Protein AF-A0A7W6K691-F1 (afdb_monomer)

Structure (mmCIF, N/CA/C/O backbone):
data_AF-A0A7W6K691-F1
#
_entry.id   AF-A0A7W6K691-F1
#
loop_
_atom_site.group_PDB
_atom_site.id
_atom_site.type_symbol
_atom_site.label_atom_id
_atom_site.label_alt_id
_atom_site.label_comp_id
_atom_site.label_asym_id
_atom_site.label_entity_id
_atom_site.label_seq_id
_atom_site.pdbx_PDB_ins_code
_atom_site.Cartn_x
_atom_site.Cartn_y
_atom_site.Cartn_z
_atom_site.occupancy
_atom_site.B_iso_or_equiv
_atom_site.auth_seq_id
_atom_site.auth_comp_id
_atom_site.auth_asym_id
_atom_site.auth_atom_id
_atom_site.pdbx_PDB_model_num
ATOM 1 N N . MET A 1 1 ? -8.528 7.459 5.074 1.00 62.59 1 MET A N 1
ATOM 2 C CA . MET A 1 1 ? -8.496 6.052 5.553 1.00 62.59 1 MET A CA 1
ATOM 3 C C . MET A 1 1 ? -9.366 5.796 6.782 1.00 62.59 1 MET A C 1
ATOM 5 O O . MET A 1 1 ? -10.115 4.828 6.766 1.00 62.59 1 MET A O 1
ATOM 9 N N . ILE A 1 2 ? -9.299 6.621 7.836 1.00 66.75 2 ILE A N 1
ATOM 10 C CA . ILE A 1 2 ? -10.039 6.387 9.097 1.00 66.75 2 ILE A CA 1
ATOM 11 C C . ILE A 1 2 ? -11.557 6.306 8.880 1.00 66.75 2 ILE A C 1
ATOM 13 O O . ILE A 1 2 ? -12.203 5.411 9.415 1.00 66.75 2 ILE A O 1
ATOM 17 N N . GLU A 1 3 ? -12.120 7.179 8.047 1.00 72.00 3 GLU A N 1
ATOM 18 C CA . GLU A 1 3 ? -13.561 7.187 7.779 1.00 72.00 3 GLU A CA 1
ATOM 19 C C . GLU A 1 3 ? -14.042 5.932 7.025 1.00 72.00 3 GLU A C 1
ATOM 21 O O . GLU A 1 3 ? -15.076 5.366 7.368 1.00 72.00 3 GLU A O 1
ATOM 26 N N . ALA A 1 4 ? -13.258 5.432 6.063 1.00 64.88 4 ALA A N 1
ATOM 27 C CA . ALA A 1 4 ? -13.559 4.191 5.345 1.00 64.88 4 ALA A CA 1
ATOM 28 C C . ALA A 1 4 ? -13.462 2.962 6.266 1.00 64.88 4 ALA A C 1
ATOM 30 O O . ALA A 1 4 ? -14.363 2.126 6.274 1.00 64.88 4 ALA A O 1
ATOM 31 N N . LYS A 1 5 ? -12.429 2.905 7.124 1.00 62.41 5 LYS A N 1
ATOM 32 C CA . LYS A 1 5 ? -12.289 1.846 8.140 1.00 62.41 5 LYS A CA 1
ATOM 33 C C . LYS A 1 5 ? -13.470 1.826 9.113 1.00 62.41 5 LYS A C 1
ATOM 35 O O . LYS A 1 5 ? -13.971 0.755 9.430 1.00 62.41 5 LYS A O 1
ATOM 40 N N . ARG A 1 6 ? -13.953 2.998 9.548 1.00 68.69 6 ARG A N 1
ATOM 41 C CA . ARG A 1 6 ? -15.138 3.118 10.419 1.00 68.69 6 ARG A CA 1
ATOM 42 C C . ARG A 1 6 ? -16.429 2.625 9.757 1.00 68.69 6 ARG A C 1
ATOM 44 O O . ARG A 1 6 ? -17.335 2.212 10.466 1.00 68.69 6 ARG A O 1
ATOM 51 N N . LYS A 1 7 ? -16.495 2.625 8.423 1.00 76.50 7 LYS A N 1
ATOM 52 C CA . LYS A 1 7 ? -17.613 2.082 7.633 1.00 76.50 7 LYS A CA 1
ATOM 53 C C . LYS A 1 7 ? -17.447 0.589 7.291 1.00 76.50 7 LYS A C 1
ATOM 55 O O . LYS A 1 7 ? -18.205 0.071 6.482 1.00 76.50 7 LYS A O 1
ATOM 60 N N . GLY A 1 8 ? -16.447 -0.101 7.856 1.00 71.38 8 GLY A N 1
ATOM 61 C CA . GLY A 1 8 ? -16.155 -1.510 7.548 1.00 71.38 8 GLY A CA 1
ATOM 62 C C . GLY A 1 8 ? -15.514 -1.734 6.173 1.00 71.38 8 GLY A C 1
ATOM 63 O O . GLY A 1 8 ? -15.341 -2.872 5.744 1.00 71.38 8 GLY A O 1
ATOM 64 N N . ILE A 1 9 ? -15.135 -0.661 5.474 1.00 71.25 9 ILE A N 1
ATOM 65 C CA . ILE A 1 9 ? -14.544 -0.733 4.140 1.00 71.25 9 ILE A CA 1
ATOM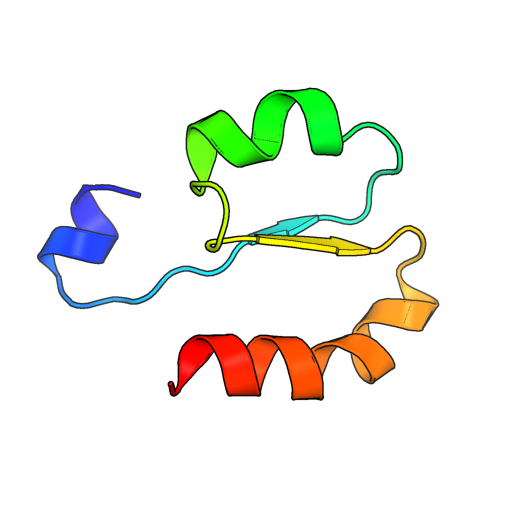 66 C C . ILE A 1 9 ? -13.045 -0.992 4.294 1.00 71.25 9 ILE A C 1
ATOM 68 O O . ILE A 1 9 ? -12.296 -0.153 4.809 1.00 71.25 9 ILE A O 1
ATOM 72 N N . ARG A 1 10 ? -12.591 -2.160 3.827 1.00 68.44 10 ARG A N 1
ATOM 73 C CA . ARG A 1 10 ? -11.160 -2.458 3.702 1.00 68.44 10 ARG A CA 1
ATOM 74 C C . ARG A 1 10 ? -10.604 -1.725 2.490 1.00 68.44 10 ARG A C 1
ATOM 76 O O . ARG A 1 10 ? -11.044 -1.943 1.368 1.00 68.44 10 ARG A O 1
ATOM 83 N N . VAL A 1 11 ? -9.633 -0.851 2.730 1.00 69.88 11 VAL A N 1
ATOM 84 C CA . VAL A 1 11 ? -8.959 -0.081 1.682 1.00 69.88 11 VAL A CA 1
ATOM 85 C C . VAL A 1 11 ? -7.540 -0.610 1.533 1.00 69.88 11 VAL A C 1
ATOM 87 O O . VAL A 1 11 ? -6.818 -0.710 2.526 1.00 69.88 11 VAL A O 1
ATOM 90 N N . PHE A 1 12 ? -7.151 -0.921 0.299 1.00 76.31 12 PHE A N 1
ATOM 91 C CA . PHE A 1 12 ? -5.804 -1.350 -0.057 1.00 76.31 12 PHE A CA 1
ATOM 92 C C . PHE A 1 12 ? -5.260 -0.440 -1.153 1.00 76.31 12 PHE A C 1
ATOM 94 O O . PHE A 1 12 ? -5.867 -0.309 -2.215 1.00 76.31 12 PHE A O 1
ATOM 101 N N . GLY A 1 13 ? -4.144 0.227 -0.874 1.00 74.94 13 GLY A N 1
ATOM 102 C CA . GLY A 1 13 ? -3.501 1.133 -1.818 1.00 74.94 13 GLY A CA 1
ATOM 103 C C . GLY A 1 13 ? -2.619 0.371 -2.797 1.00 74.94 13 GLY A C 1
ATOM 104 O O . GLY A 1 13 ? -1.783 -0.427 -2.385 1.00 74.94 13 GLY A O 1
ATOM 105 N N . VAL A 1 14 ? -2.753 0.634 -4.092 1.00 75.31 14 VAL A N 1
ATOM 106 C CA . VAL A 1 14 ? -1.768 0.186 -5.081 1.00 75.31 14 VAL A CA 1
ATOM 107 C C . VAL A 1 14 ? -1.146 1.417 -5.707 1.00 75.31 14 VAL A C 1
ATOM 109 O O . VAL A 1 14 ? -1.862 2.274 -6.216 1.00 75.31 14 VAL A O 1
ATOM 112 N N . THR A 1 15 ? 0.176 1.515 -5.642 1.00 78.31 15 THR A N 1
ATOM 113 C CA . THR A 1 15 ? 0.927 2.626 -6.234 1.00 78.31 15 THR A CA 1
ATOM 114 C C . THR A 1 15 ? 1.921 2.103 -7.261 1.00 78.31 15 THR A C 1
ATOM 116 O O . THR A 1 15 ? 2.479 1.013 -7.087 1.00 78.31 15 THR A O 1
ATOM 119 N N . ILE A 1 16 ? 2.116 2.868 -8.336 1.00 71.44 16 ILE A N 1
ATOM 120 C CA . ILE A 1 16 ? 3.079 2.574 -9.398 1.00 71.44 16 ILE A CA 1
ATOM 121 C C . ILE A 1 16 ? 4.161 3.642 -9.350 1.00 71.44 16 ILE A C 1
ATOM 123 O O . ILE A 1 16 ? 4.094 4.638 -10.062 1.00 71.44 16 ILE A O 1
ATOM 127 N N . ASP A 1 17 ? 5.104 3.461 -8.434 1.00 67.69 17 ASP A N 1
ATOM 128 C CA . ASP A 1 17 ? 6.153 4.433 -8.141 1.00 67.69 17 ASP A CA 1
ATOM 129 C C . ASP A 1 17 ? 7.287 3.709 -7.394 1.00 67.69 17 ASP A C 1
ATOM 131 O O . ASP A 1 17 ? 7.054 3.037 -6.384 1.00 67.69 17 ASP A O 1
ATOM 135 N N . SER A 1 18 ? 8.510 3.786 -7.924 1.00 62.94 18 SER A N 1
ATOM 136 C CA . SER A 1 18 ? 9.709 3.185 -7.326 1.00 62.94 18 SER A CA 1
ATOM 137 C C . SER A 1 18 ? 10.063 3.793 -5.964 1.00 62.94 18 SER A C 1
ATOM 139 O O . SER A 1 18 ? 10.613 3.085 -5.118 1.00 62.94 18 SER A O 1
ATOM 141 N N . ASP A 1 19 ? 9.666 5.044 -5.718 1.00 65.25 19 ASP A N 1
ATOM 142 C CA . ASP A 1 19 ? 10.009 5.837 -4.531 1.00 65.25 19 ASP A CA 1
ATOM 143 C C . ASP A 1 19 ? 8.877 5.872 -3.487 1.00 65.25 19 ASP A 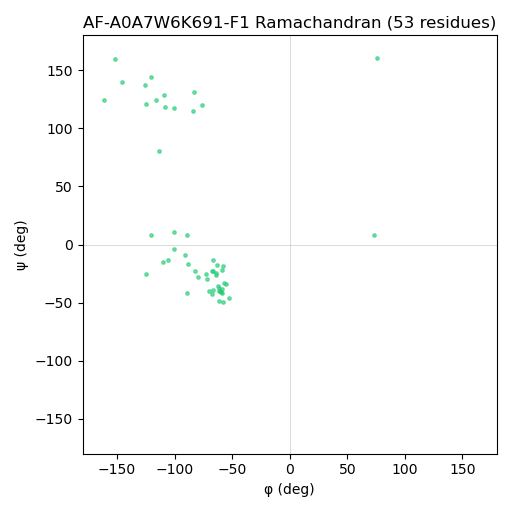C 1
ATOM 145 O O . ASP A 1 19 ? 9.038 6.367 -2.36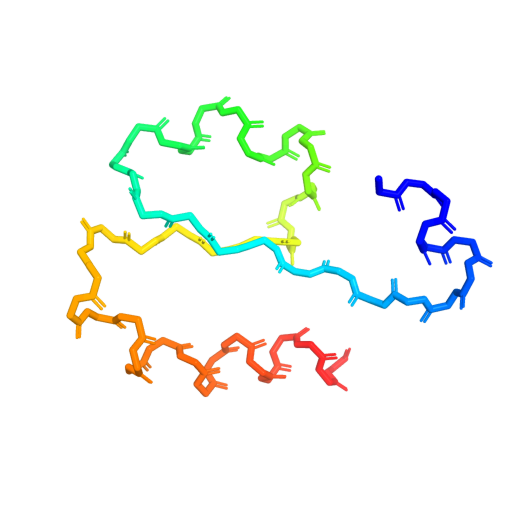4 1.00 65.25 19 ASP A O 1
ATOM 149 N N . ALA A 1 20 ? 7.727 5.264 -3.793 1.00 63.62 20 ALA A N 1
ATOM 150 C CA . ALA A 1 20 ? 6.553 5.279 -2.923 1.00 63.62 20 ALA A CA 1
ATOM 151 C C . ALA A 1 20 ? 6.725 4.527 -1.595 1.00 63.62 20 ALA A C 1
ATOM 153 O O . ALA A 1 20 ? 5.942 4.699 -0.657 1.00 63.62 20 ALA A O 1
ATOM 154 N N . ARG A 1 21 ? 7.777 3.714 -1.459 1.00 63.16 21 ARG A N 1
ATOM 155 C CA . ARG A 1 21 ? 8.092 3.022 -0.199 1.00 63.16 21 ARG A CA 1
ATOM 156 C C . ARG A 1 21 ? 8.321 3.982 0.974 1.00 63.16 21 ARG A C 1
ATOM 158 O O . ARG A 1 21 ? 8.149 3.569 2.117 1.00 63.16 21 ARG A O 1
ATOM 165 N N . THR A 1 22 ? 8.658 5.240 0.698 1.00 69.94 22 THR A N 1
ATOM 166 C CA . THR A 1 22 ? 9.072 6.224 1.706 1.00 69.94 22 THR A CA 1
ATOM 167 C C . THR A 1 22 ? 7.902 6.851 2.475 1.00 69.94 22 THR A C 1
ATOM 169 O O . THR A 1 22 ? 8.065 7.211 3.636 1.00 69.94 22 THR A O 1
ATOM 172 N N . TYR A 1 23 ? 6.707 6.947 1.875 1.00 68.38 23 TYR A N 1
ATOM 173 C CA . TYR A 1 23 ? 5.554 7.642 2.483 1.00 68.38 23 TYR A CA 1
ATOM 174 C C . TYR A 1 23 ? 4.283 6.786 2.594 1.00 68.38 23 TYR A C 1
ATOM 176 O O . TYR A 1 23 ? 3.453 7.005 3.478 1.00 68.38 23 TYR A O 1
ATOM 184 N N . VAL A 1 24 ? 4.120 5.773 1.741 1.00 72.38 24 VAL A N 1
ATOM 185 C CA . VAL A 1 24 ? 2.907 4.943 1.705 1.00 72.38 24 VAL A CA 1
ATOM 186 C C . VAL A 1 24 ? 2.648 4.153 3.002 1.00 72.38 24 VAL A C 1
ATOM 188 O O . VAL A 1 24 ? 1.480 4.086 3.407 1.00 72.38 24 VAL A O 1
ATOM 191 N N . PRO A 1 25 ? 3.659 3.635 3.735 1.00 72.75 25 PRO A N 1
ATOM 192 C CA . PRO A 1 25 ? 3.423 2.993 5.029 1.00 72.75 25 PRO A CA 1
ATOM 193 C C . PRO A 1 25 ? 2.724 3.894 6.055 1.00 72.75 25 PRO A C 1
ATOM 195 O O . PRO A 1 25 ? 1.926 3.392 6.844 1.00 72.75 25 PRO A O 1
ATOM 198 N N . ALA A 1 26 ? 2.976 5.208 6.039 1.00 73.44 26 ALA A N 1
ATOM 199 C CA . ALA A 1 26 ? 2.364 6.149 6.979 1.00 73.44 26 ALA A CA 1
ATOM 200 C C . ALA A 1 26 ? 0.867 6.375 6.694 1.00 73.44 26 ALA A C 1
ATOM 202 O O . ALA A 1 26 ? 0.085 6.613 7.612 1.00 73.44 26 ALA A O 1
ATOM 203 N N . ILE A 1 27 ? 0.451 6.256 5.429 1.00 73.50 27 ILE A N 1
ATOM 204 C CA . ILE A 1 27 ? -0.932 6.501 4.991 1.00 73.50 27 ILE A CA 1
ATOM 205 C C . ILE A 1 27 ? -1.774 5.219 5.071 1.00 73.50 27 ILE A C 1
ATOM 207 O O . ILE A 1 27 ? -2.931 5.248 5.501 1.00 73.50 27 ILE A O 1
ATOM 211 N N . PHE A 1 28 ? -1.200 4.086 4.660 1.00 70.25 28 PHE A N 1
ATOM 212 C CA . PHE A 1 28 ? -1.921 2.821 4.501 1.00 70.25 28 PHE A CA 1
ATOM 213 C C . PHE A 1 28 ? -1.624 1.796 5.607 1.00 70.25 28 PHE A C 1
ATOM 215 O O . PHE A 1 28 ? -2.381 0.838 5.777 1.00 70.25 28 PHE A O 1
ATOM 222 N N . GLY A 1 29 ? -0.581 2.011 6.414 1.00 70.81 29 GLY A N 1
ATOM 223 C CA . GLY A 1 29 ? -0.065 1.025 7.364 1.00 70.81 29 GLY A CA 1
ATOM 224 C C . GLY A 1 29 ? 0.745 -0.074 6.666 1.00 70.81 29 GLY A C 1
ATOM 225 O O . GLY A 1 29 ? 0.591 -0.310 5.471 1.00 70.81 29 GLY A O 1
ATOM 226 N N . GLN A 1 30 ? 1.590 -0.791 7.413 1.00 68.38 30 GLN A N 1
ATOM 227 C CA . GLN A 1 30 ? 2.559 -1.760 6.860 1.00 68.38 30 GLN A CA 1
ATOM 228 C C . GLN A 1 30 ? 1.957 -2.898 6.010 1.00 68.38 30 GLN A C 1
ATOM 230 O O . GLN A 1 30 ? 2.681 -3.544 5.260 1.00 68.38 30 GLN A O 1
ATOM 235 N N . ARG A 1 31 ? 0.650 -3.163 6.122 1.00 68.56 31 ARG A N 1
ATOM 236 C CA . ARG A 1 31 ? -0.061 -4.225 5.387 1.00 68.56 31 ARG A CA 1
ATOM 237 C C . ARG A 1 31 ? -1.203 -3.717 4.499 1.00 68.56 31 ARG A C 1
ATOM 239 O O . ARG A 1 31 ? -1.967 -4.518 3.979 1.00 68.56 31 ARG A O 1
ATOM 246 N N . GLY A 1 32 ? -1.348 -2.401 4.342 1.00 72.75 32 GLY A N 1
ATOM 247 C CA . GLY A 1 32 ? -2.467 -1.795 3.611 1.00 72.75 32 GLY A CA 1
ATOM 248 C C . GLY A 1 32 ? -2.144 -1.359 2.185 1.00 72.75 32 GLY A C 1
ATOM 249 O O . GLY A 1 32 ? -2.939 -0.619 1.606 1.00 72.75 32 GLY A O 1
ATOM 250 N N . PHE A 1 33 ? -0.985 -1.736 1.636 1.00 74.88 33 PHE A N 1
ATOM 251 C CA . PHE A 1 33 ? -0.581 -1.310 0.300 1.00 74.88 33 PHE A CA 1
ATOM 252 C C . PHE A 1 33 ? 0.338 -2.298 -0.425 1.00 74.88 33 PHE A C 1
ATOM 254 O O . PHE A 1 33 ? 1.030 -3.102 0.198 1.00 74.88 33 PHE A O 1
ATOM 261 N N . ALA A 1 34 ? 0.391 -2.168 -1.751 1.00 78.69 34 ALA A N 1
ATOM 262 C CA . ALA A 1 34 ? 1.407 -2.757 -2.612 1.00 78.69 34 ALA A CA 1
ATOM 263 C C . ALA A 1 34 ? 2.064 -1.674 -3.476 1.00 78.69 34 ALA A C 1
ATOM 265 O O . ALA A 1 34 ? 1.389 -0.815 -4.045 1.00 78.69 34 ALA A O 1
ATOM 266 N N . VAL A 1 35 ? 3.389 -1.751 -3.598 1.00 76.88 35 VAL A N 1
ATOM 267 C CA . VAL A 1 35 ? 4.169 -0.941 -4.541 1.00 76.88 35 VAL A CA 1
ATOM 268 C C . VAL A 1 35 ? 4.488 -1.813 -5.742 1.00 76.88 35 VAL A C 1
ATOM 270 O O . VAL A 1 35 ? 5.159 -2.838 -5.604 1.00 76.88 35 VAL A O 1
ATOM 273 N N . VAL A 1 36 ? 3.998 -1.419 -6.911 1.00 77.62 36 VAL A N 1
ATOM 274 C CA . VAL A 1 36 ? 4.243 -2.122 -8.168 1.00 77.62 36 VAL A CA 1
ATOM 275 C C . VAL A 1 36 ? 5.199 -1.269 -9.005 1.00 77.62 36 VAL A C 1
ATOM 277 O O . VAL A 1 36 ? 4.839 -0.163 -9.374 1.00 77.62 36 VAL A O 1
ATOM 280 N N . PRO A 1 37 ? 6.405 -1.741 -9.358 1.00 70.31 37 PRO A N 1
ATOM 281 C CA . PRO A 1 37 ? 7.401 -0.901 -10.034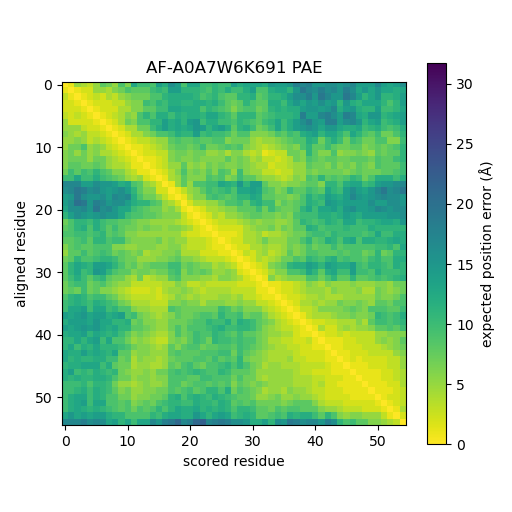 1.00 70.31 37 PRO A CA 1
ATOM 282 C C . PRO A 1 37 ? 7.006 -0.500 -11.467 1.00 70.31 3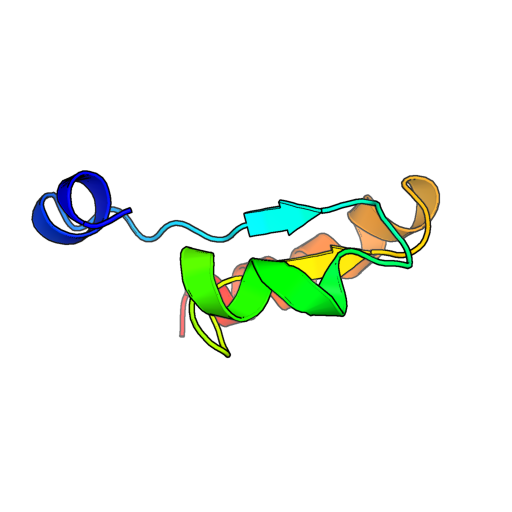7 PRO A C 1
ATOM 284 O O . PRO A 1 37 ? 7.494 0.499 -11.979 1.00 70.31 37 PRO A O 1
ATOM 287 N N . HIS A 1 38 ? 6.118 -1.262 -12.121 1.00 73.50 38 HIS A N 1
ATOM 288 C CA . HIS A 1 38 ? 5.639 -0.991 -13.480 1.00 73.50 38 HIS A CA 1
ATOM 289 C C . HIS A 1 38 ? 4.178 -1.411 -13.649 1.00 73.50 38 HIS A C 1
ATOM 291 O O . HIS A 1 38 ? 3.801 -2.506 -13.228 1.00 73.50 38 HIS A O 1
ATOM 297 N N . ILE A 1 39 ? 3.380 -0.607 -14.360 1.00 71.12 39 ILE A N 1
ATOM 298 C CA . ILE A 1 39 ? 1.949 -0.875 -14.592 1.00 71.12 39 ILE A CA 1
ATOM 299 C C . ILE A 1 39 ? 1.683 -2.245 -15.231 1.00 71.12 39 ILE A C 1
ATOM 301 O O . ILE A 1 39 ? 0.728 -2.920 -14.863 1.00 71.12 39 ILE A O 1
ATOM 305 N N . GLY A 1 40 ? 2.577 -2.723 -16.105 1.00 79.81 40 GLY A N 1
ATOM 306 C CA . GLY A 1 40 ? 2.460 -4.045 -16.731 1.00 79.81 40 GLY A CA 1
ATOM 307 C C . GLY A 1 40 ? 2.531 -5.219 -15.745 1.00 79.81 40 GLY A C 1
ATOM 308 O O . GLY A 1 40 ? 2.096 -6.318 -16.070 1.00 79.81 40 GLY A O 1
ATOM 309 N N . ARG A 1 41 ? 3.037 -5.002 -14.522 1.00 75.94 41 ARG A N 1
ATOM 310 C CA . ARG A 1 41 ? 3.055 -6.014 -13.452 1.00 75.94 41 ARG A CA 1
ATOM 311 C C . ARG A 1 41 ? 1.815 -5.977 -12.563 1.00 75.94 41 ARG A C 1
ATOM 313 O O . ARG A 1 41 ? 1.628 -6.897 -11.769 1.00 75.94 41 ARG A O 1
ATOM 320 N N . LEU A 1 42 ? 0.962 -4.959 -12.702 1.00 78.69 42 LEU A N 1
ATOM 321 C CA . LEU A 1 42 ? -0.257 -4.826 -11.909 1.00 78.69 42 LEU A CA 1
ATOM 322 C C . LEU A 1 42 ? -1.184 -6.043 -12.069 1.00 78.69 42 LEU A C 1
ATOM 324 O O . LEU A 1 42 ? -1.536 -6.612 -11.036 1.00 78.69 42 LEU A O 1
ATOM 328 N N . PRO A 1 43 ? -1.510 -6.528 -13.289 1.00 81.50 43 PRO A N 1
ATOM 329 C CA . PRO A 1 43 ? -2.411 -7.672 -13.448 1.00 81.50 43 PRO A CA 1
ATOM 330 C C . PRO A 1 43 ? -1.912 -8.935 -12.736 1.00 81.50 43 PRO A C 1
ATOM 332 O O . PRO A 1 43 ? -2.693 -9.642 -12.106 1.00 81.50 43 PRO A O 1
ATOM 335 N N . ALA A 1 44 ? -0.598 -9.182 -12.762 1.00 81.06 44 ALA A N 1
ATOM 336 C CA . ALA A 1 44 ? 0.023 -10.324 -12.091 1.00 81.06 44 ALA A CA 1
ATOM 337 C C . ALA A 1 44 ? 0.062 -10.181 -10.556 1.00 81.06 44 ALA A C 1
ATOM 339 O O . ALA A 1 44 ? 0.091 -11.184 -9.844 1.00 81.06 44 ALA A O 1
ATOM 340 N N . ALA A 1 45 ? 0.052 -8.951 -10.033 1.00 77.50 45 ALA A N 1
ATOM 341 C CA . ALA A 1 45 ? 0.038 -8.678 -8.597 1.00 77.50 45 ALA A CA 1
ATOM 342 C C . ALA A 1 45 ? -1.373 -8.752 -7.981 1.00 77.50 45 ALA A C 1
ATOM 344 O O . ALA A 1 45 ? -1.499 -9.003 -6.779 1.00 77.50 45 ALA A O 1
ATOM 345 N N . LEU A 1 46 ? -2.434 -8.585 -8.785 1.00 80.19 46 LEU A N 1
ATOM 346 C CA . LEU A 1 46 ? -3.826 -8.584 -8.313 1.00 80.19 46 LEU A CA 1
ATOM 347 C C . LEU A 1 46 ? -4.203 -9.823 -7.481 1.00 80.19 46 LEU A C 1
ATOM 349 O O . LEU A 1 46 ? -4.767 -9.632 -6.404 1.00 80.19 46 LEU A O 1
ATOM 353 N N . PRO A 1 47 ? -3.874 -11.075 -7.866 1.00 83.50 47 PRO A N 1
ATOM 354 C CA . PRO A 1 47 ? -4.250 -12.244 -7.068 1.00 83.50 47 PRO A CA 1
ATOM 355 C C . PRO A 1 47 ? -3.644 -12.233 -5.658 1.00 83.50 47 PRO A C 1
ATOM 357 O O . PRO A 1 47 ? -4.298 -12.623 -4.692 1.00 83.50 47 PRO A O 1
ATOM 360 N N . ALA A 1 48 ? -2.399 -11.767 -5.514 1.00 79.44 48 ALA A N 1
ATOM 361 C CA . ALA A 1 48 ? -1.746 -11.651 -4.211 1.00 79.44 48 ALA A CA 1
ATOM 362 C C . ALA A 1 48 ? -2.381 -10.540 -3.356 1.00 79.44 48 ALA A C 1
ATOM 364 O O . ALA A 1 48 ? -2.616 -10.744 -2.165 1.00 79.44 48 ALA A O 1
ATOM 365 N N . ILE A 1 49 ? -2.722 -9.409 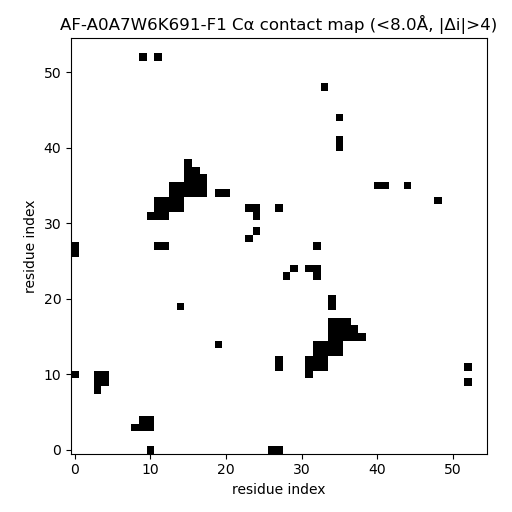-3.981 1.00 76.69 49 ILE A N 1
ATOM 366 C CA . ILE A 1 49 ? -3.425 -8.291 -3.341 1.00 76.69 49 ILE A CA 1
ATOM 367 C C . ILE A 1 49 ? -4.803 -8.740 -2.840 1.00 76.69 49 ILE A C 1
ATOM 369 O O . ILE A 1 49 ? -5.124 -8.541 -1.669 1.00 76.69 49 ILE A O 1
ATOM 373 N N . TYR A 1 50 ? -5.590 -9.421 -3.675 1.00 75.31 50 TYR A N 1
ATOM 374 C CA . TYR A 1 50 ? -6.907 -9.931 -3.288 1.00 75.31 50 TYR A CA 1
ATOM 375 C C . TYR A 1 50 ? -6.829 -10.942 -2.141 1.00 75.31 50 TYR A C 1
ATOM 377 O O . TYR A 1 50 ? -7.633 -10.869 -1.218 1.00 75.31 50 TYR A O 1
ATOM 385 N N . ARG A 1 51 ? -5.831 -11.835 -2.122 1.00 77.81 51 ARG A N 1
ATOM 386 C CA . ARG A 1 51 ? -5.628 -12.742 -0.976 1.00 77.81 51 ARG A CA 1
ATOM 387 C C . ARG A 1 51 ? -5.354 -11.989 0.326 1.00 77.81 51 ARG A C 1
ATOM 389 O O . ARG A 1 51 ? -5.906 -12.352 1.356 1.00 77.81 51 ARG A O 1
ATOM 396 N N . SER A 1 52 ? -4.561 -10.917 0.274 1.00 70.00 52 SER A N 1
ATOM 397 C CA . SER A 1 52 ? -4.300 -10.066 1.446 1.00 70.00 52 SER A CA 1
ATOM 398 C C . SER A 1 52 ? -5.538 -9.301 1.927 1.00 70.00 52 SER A C 1
ATOM 400 O O . SER A 1 52 ? 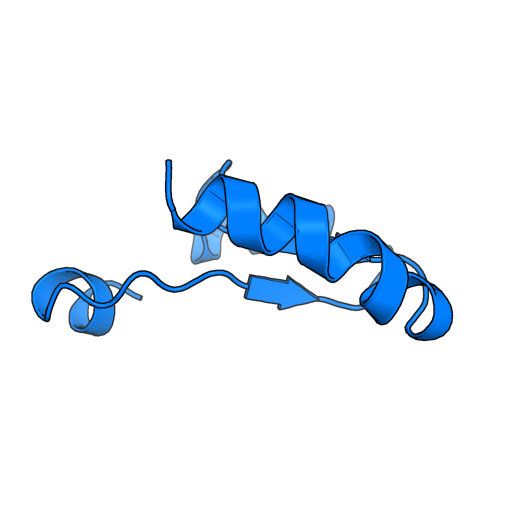-5.615 -8.908 3.086 1.00 70.00 52 SER A O 1
ATOM 402 N N . LEU A 1 53 ? -6.510 -9.105 1.031 1.00 68.00 53 LEU A N 1
ATOM 403 C CA . LEU A 1 53 ? -7.755 -8.401 1.290 1.00 68.00 53 LEU A CA 1
ATOM 404 C C . LEU A 1 53 ? -8.865 -9.290 1.830 1.00 68.00 53 LEU A C 1
ATOM 406 O O . LEU A 1 53 ? -9.844 -8.721 2.291 1.00 68.00 53 LEU A O 1
ATOM 410 N N . VAL A 1 54 ? -8.790 -10.617 1.714 1.00 71.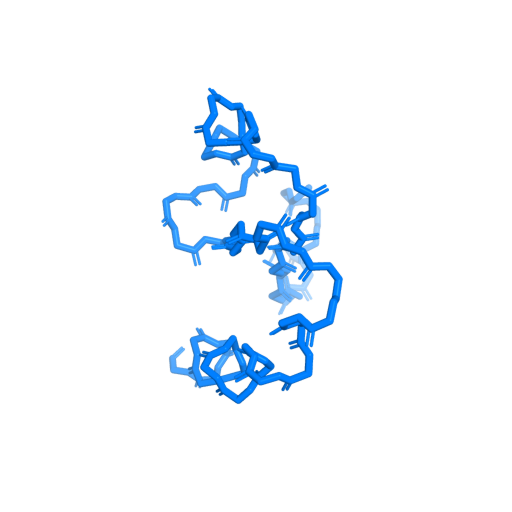38 54 VAL A N 1
ATOM 411 C CA . VAL A 1 54 ? -9.862 -11.544 2.136 1.00 71.38 54 VAL A CA 1
ATOM 412 C C . VAL A 1 54 ? -9.460 -12.364 3.372 1.00 71.38 54 VAL A C 1
ATOM 414 O O . VAL A 1 54 ? -10.344 -12.914 4.025 1.00 71.38 54 VAL A O 1
ATOM 417 N N . GLY A 1 55 ? -8.165 -12.392 3.715 1.00 57.72 55 GLY A N 1
ATOM 418 C CA . GLY A 1 55 ? -7.639 -12.980 4.955 1.00 57.72 55 GLY A CA 1
ATOM 419 C C . GLY A 1 55 ? -7.889 -12.157 6.213 1.00 57.72 55 GLY A C 1
ATOM 420 O O . GLY A 1 55 ? -8.128 -10.930 6.105 1.00 57.72 55 GLY A O 1
#

pLDDT: mean 72.23, std 5.58, range [57.72, 83.5]

Mean predicted aligned error: 7.79 Å

Radius of gyration: 11.65 Å; Cα contacts (8 Å, |Δi|>4): 52; chains: 1; bounding box: 28×21×27 Å

InterPro domains:
  IPR051928 NorD/CobT [PTHR41248] (2-54)

Secondary structure (DSSP, 8-state):
-HHHHHTT----EEE--TTGGGTHHHHH-TTSEEE-SSGGGHHHHHHHHHHHHH-

Sequence (55 aa):
MIEAKRKGIRVFGVTIDSDARTYVPAIFGQRGFAVVPHIGRLPAALPAIYRSLVG

Foldseek 3Di:
DVVCVVVVHQAAAEEQDPPCVPCVCVVQNPLRYDYDPDPVCVVVCVVVNVVSVPD

Solvent-accessible surface area (backbone atoms only — not comparable to full-atom values): 3493 Å² total; per-residue (Å²): 104,70,72,44,49,74,70,71,44,88,73,72,48,76,45,76,40,84,69,47,80,79,56,47,46,82,73,45,38,92,83,18,58,49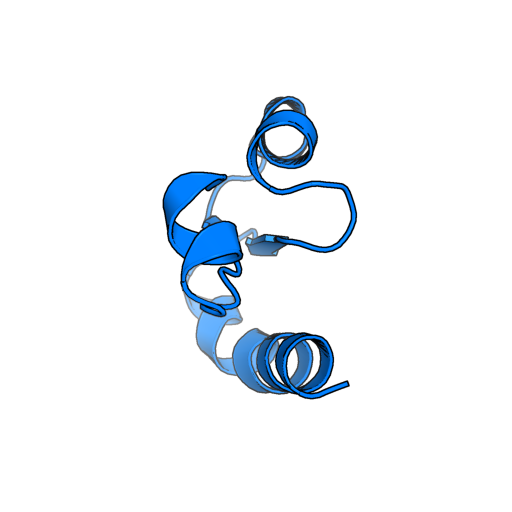,75,35,78,44,73,87,51,45,76,76,44,45,67,62,53,51,51,66,69,74,106

Organism: NCBI:txid485907